Protein AF-A0A9X2CEB2-F1 (afdb_monomer)

Radius of gyration: 13.25 Å; Cα contacts (8 Å, |Δi|>4): 185; chains: 1; bounding box: 32×32×36 Å

Solvent-accessible surface area (backbone atoms only — not comparable to full-atom values): 6507 Å² total; per-residue (Å²): 130,62,69,50,40,73,48,65,38,90,76,66,72,74,71,65,65,64,84,83,41,79,68,57,39,84,61,48,52,70,85,57,70,43,46,32,27,33,36,70,62,84,95,42,41,30,36,39,40,41,36,40,90,50,73,92,62,30,72,60,97,67,59,29,32,38,32,28,40,30,44,70,81,48,45,95,91,53,69,40,80,42,69,56,101,81,48,47,81,76,47,72,36,77,47,44,69,59,51,51,54,49,53,53,58,62,75,72,111

Structure (mmCIF, N/CA/C/O backbone):
data_AF-A0A9X2CEB2-F1
#
_entry.id   AF-A0A9X2CEB2-F1
#
loop_
_atom_site.group_PDB
_atom_site.id
_atom_site.type_symbol
_atom_site.label_atom_id
_atom_site.label_alt_id
_atom_site.label_comp_id
_atom_site.label_asym_id
_atom_site.label_entity_id
_atom_site.label_seq_id
_atom_site.pdbx_PDB_ins_code
_atom_site.Cartn_x
_atom_site.Cartn_y
_atom_site.Cartn_z
_atom_site.occupancy
_atom_site.B_iso_or_equiv
_atom_site.auth_seq_id
_atom_site.auth_comp_id
_atom_site.auth_asym_id
_atom_site.auth_atom_id
_atom_site.pdbx_PDB_model_num
ATOM 1 N N . MET A 1 1 ? -1.864 -20.102 -0.990 1.00 56.19 1 MET A N 1
ATOM 2 C CA . MET A 1 1 ? -1.566 -19.188 -2.111 1.00 56.19 1 MET A CA 1
ATOM 3 C C . MET A 1 1 ? -2.041 -17.821 -1.665 1.00 56.19 1 MET A C 1
ATOM 5 O O . MET A 1 1 ? -3.122 -17.776 -1.089 1.00 56.19 1 MET A O 1
ATOM 9 N N . GLN A 1 2 ? -1.223 -16.777 -1.783 1.00 65.69 2 GLN A N 1
ATOM 10 C CA . GLN A 1 2 ? -1.631 -15.430 -1.365 1.00 65.69 2 GLN A CA 1
ATOM 11 C C . GLN A 1 2 ? -2.744 -14.920 -2.302 1.00 65.69 2 GLN A C 1
ATOM 13 O O . GLN A 1 2 ? -2.669 -15.232 -3.493 1.00 65.69 2 GLN A O 1
ATOM 18 N N . PRO A 1 3 ? -3.776 -14.214 -1.800 1.00 69.56 3 PRO A N 1
ATOM 19 C CA . PRO A 1 3 ? -4.924 -13.807 -2.616 1.00 69.56 3 PRO A CA 1
ATOM 20 C C . PRO A 1 3 ? -4.536 -12.980 -3.850 1.00 69.56 3 PRO A C 1
ATOM 22 O O . PRO A 1 3 ? -5.032 -13.265 -4.939 1.00 69.56 3 PRO A O 1
ATOM 25 N N . TYR A 1 4 ? -3.566 -12.069 -3.739 1.00 74.44 4 TYR A N 1
ATOM 26 C CA . TYR A 1 4 ? -3.078 -11.304 -4.888 1.00 74.44 4 TYR A CA 1
ATOM 27 C C . TYR A 1 4 ? -2.481 -12.198 -5.994 1.00 74.44 4 TYR A C 1
ATOM 29 O O . TYR A 1 4 ? -2.704 -11.945 -7.171 1.00 74.44 4 TYR A O 1
ATOM 37 N N . LEU A 1 5 ? -1.804 -13.307 -5.663 1.00 73.00 5 LEU A N 1
ATOM 38 C CA . LEU A 1 5 ? -1.280 -14.239 -6.679 1.00 73.00 5 LEU A CA 1
ATOM 39 C C . LEU A 1 5 ? -2.400 -14.979 -7.422 1.00 73.00 5 LEU A C 1
ATOM 41 O O . LEU A 1 5 ? -2.198 -15.435 -8.546 1.00 73.00 5 LEU A O 1
ATOM 45 N N . GLN A 1 6 ? -3.576 -15.123 -6.806 1.00 67.00 6 GLN A N 1
ATOM 46 C CA . GLN A 1 6 ? -4.751 -15.666 -7.485 1.00 67.00 6 GLN A CA 1
ATOM 47 C C . GLN A 1 6 ? -5.355 -14.645 -8.460 1.00 67.00 6 GLN A C 1
ATOM 49 O O . GLN A 1 6 ? -5.843 -15.046 -9.514 1.00 67.00 6 GLN A O 1
ATOM 54 N N . ALA A 1 7 ? -5.314 -13.357 -8.116 1.00 63.69 7 ALA A N 1
ATOM 55 C CA . ALA A 1 7 ? -5.831 -12.268 -8.942 1.00 63.69 7 ALA A CA 1
ATOM 56 C C . ALA A 1 7 ? -4.898 -11.914 -10.116 1.00 63.69 7 ALA 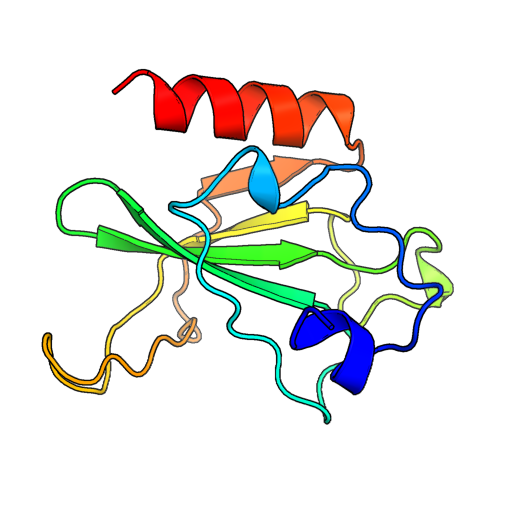A C 1
ATOM 58 O O . ALA A 1 7 ? -5.366 -11.739 -11.235 1.00 63.69 7 ALA A O 1
ATOM 59 N N . PHE A 1 8 ? -3.585 -11.881 -9.878 1.00 71.31 8 PHE A N 1
ATOM 60 C CA . PHE A 1 8 ? -2.587 -11.352 -10.818 1.00 71.31 8 PHE A CA 1
ATOM 61 C C . PHE A 1 8 ? -1.653 -12.416 -11.408 1.00 71.31 8 PHE A C 1
ATOM 63 O O . PHE A 1 8 ? -0.804 -12.118 -12.245 1.00 71.31 8 PHE A O 1
ATOM 70 N N . GLY A 1 9 ? -1.812 -13.675 -10.997 1.00 67.81 9 GLY A N 1
ATOM 71 C CA . GLY A 1 9 ? -0.964 -14.782 -11.421 1.00 67.81 9 GLY A CA 1
ATOM 72 C C . GLY A 1 9 ? 0.296 -14.943 -10.568 1.00 67.81 9 GLY A C 1
ATOM 73 O O . GLY A 1 9 ? 0.711 -14.067 -9.811 1.00 67.81 9 GLY A O 1
ATOM 74 N N . SER A 1 10 ? 0.931 -16.109 -10.698 1.00 64.50 10 SER A N 1
ATOM 75 C CA . SER A 1 10 ? 2.100 -16.499 -9.897 1.00 64.50 10 SER A CA 1
ATOM 76 C C . SER A 1 10 ? 3.377 -15.701 -10.190 1.00 64.50 10 SER A C 1
ATOM 78 O O . SER A 1 10 ? 4.381 -15.919 -9.517 1.00 64.50 10 SER A O 1
ATOM 80 N N . GLU A 1 11 ? 3.359 -14.834 -11.203 1.00 72.50 11 GLU A N 1
ATOM 81 C CA . GLU A 1 11 ? 4.530 -14.096 -11.693 1.00 72.50 11 GLU A CA 1
ATOM 82 C C . GLU A 1 11 ? 4.537 -12.619 -11.269 1.00 72.50 11 GLU A C 1
ATOM 84 O O . GLU A 1 11 ? 5.542 -11.945 -11.484 1.00 72.50 11 GLU A O 1
ATOM 89 N N . PHE A 1 12 ? 3.472 -12.114 -10.627 1.00 84.94 12 PHE A N 1
ATOM 90 C CA . PHE A 1 12 ? 3.438 -10.721 -10.182 1.00 84.94 12 PHE A CA 1
ATOM 91 C C . PHE A 1 12 ? 4.511 -10.460 -9.119 1.00 84.94 12 PHE A C 1
ATOM 93 O O . PHE A 1 12 ? 4.507 -11.048 -8.030 1.00 84.94 12 PHE A O 1
ATOM 100 N N . ASN A 1 13 ? 5.429 -9.547 -9.429 1.00 90.19 13 ASN A N 1
ATOM 101 C CA . ASN A 1 13 ? 6.560 -9.233 -8.574 1.00 90.19 13 ASN A CA 1
ATOM 102 C C . ASN A 1 13 ? 6.265 -8.014 -7.689 1.00 90.19 13 ASN A C 1
ATOM 104 O O . ASN A 1 13 ? 6.326 -6.871 -8.140 1.00 90.19 13 ASN A O 1
ATOM 108 N N . LEU A 1 14 ? 6.032 -8.253 -6.397 1.00 92.88 14 LEU A N 1
ATOM 109 C CA . LEU A 1 14 ? 5.885 -7.183 -5.404 1.00 92.88 14 LEU A CA 1
ATOM 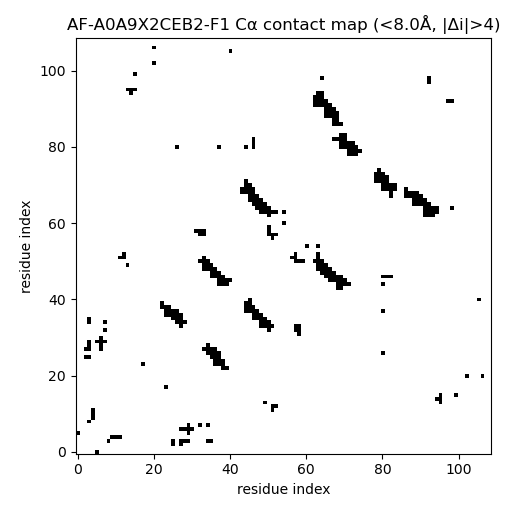110 C C . LEU A 1 14 ? 7.198 -6.463 -5.088 1.00 92.88 14 LEU A C 1
ATOM 112 O O . LEU A 1 14 ? 7.176 -5.397 -4.490 1.00 92.88 14 LEU A O 1
ATOM 116 N N . GLY A 1 15 ? 8.349 -7.064 -5.396 1.00 94.88 15 GLY A N 1
ATOM 117 C CA . GLY A 1 15 ? 9.654 -6.552 -4.981 1.00 94.88 15 GLY A CA 1
ATOM 118 C C . GLY A 1 15 ? 9.952 -6.683 -3.478 1.00 94.88 15 GLY A C 1
ATOM 119 O O . GLY A 1 15 ? 11.082 -6.422 -3.071 1.00 94.88 15 GLY A O 1
ATOM 120 N N . PHE A 1 16 ? 8.992 -7.129 -2.663 1.00 94.44 16 PHE A N 1
ATOM 121 C CA . PHE A 1 16 ? 9.148 -7.466 -1.246 1.00 94.44 16 PHE A CA 1
ATOM 122 C C . PHE A 1 16 ? 8.318 -8.707 -0.888 1.00 94.44 16 PHE A C 1
ATOM 124 O O . PHE A 1 16 ? 7.420 -9.106 -1.629 1.00 94.44 16 PHE A O 1
ATOM 131 N N . ASN A 1 17 ? 8.612 -9.332 0.253 1.00 93.06 17 ASN A N 1
ATOM 132 C CA . ASN A 1 17 ? 7.833 -10.460 0.757 1.00 93.06 17 ASN A CA 1
ATOM 133 C C . ASN A 1 17 ? 6.773 -9.949 1.750 1.00 93.06 17 ASN A C 1
ATOM 135 O O . ASN A 1 17 ? 7.135 -9.506 2.838 1.00 93.06 17 ASN A O 1
ATOM 139 N N . PRO A 1 18 ? 5.468 -10.026 1.440 1.00 91.38 18 PRO A N 1
ATOM 140 C CA . PRO A 1 18 ? 4.428 -9.497 2.325 1.00 91.38 18 PRO A CA 1
ATOM 141 C C . PRO A 1 18 ? 4.328 -10.266 3.651 1.00 91.38 18 PRO A C 1
ATOM 143 O O . PRO A 1 18 ? 3.810 -9.732 4.625 1.00 91.38 18 PRO A O 1
ATOM 146 N N . ASN A 1 19 ? 4.883 -11.483 3.746 1.00 91.56 19 ASN A N 1
ATOM 147 C CA . ASN A 1 19 ? 4.958 -12.204 5.023 1.00 91.56 19 ASN A CA 1
ATOM 148 C C . ASN A 1 19 ? 5.915 -11.542 6.031 1.00 91.56 19 ASN A C 1
ATOM 150 O O . ASN A 1 19 ? 5.801 -11.807 7.226 1.00 91.56 19 ASN A O 1
ATOM 154 N N . ASP A 1 20 ? 6.829 -10.686 5.567 1.00 95.00 20 ASP A N 1
ATOM 155 C CA . ASP A 1 20 ? 7.700 -9.896 6.442 1.00 95.00 20 ASP A CA 1
ATOM 156 C C . ASP A 1 20 ? 6.933 -8.709 7.069 1.00 95.00 20 ASP A C 1
ATOM 158 O O . ASP A 1 20 ? 7.396 -8.113 8.040 1.00 95.00 20 ASP A O 1
ATOM 162 N N . TYR A 1 21 ? 5.728 -8.408 6.561 1.00 95.44 21 TYR A N 1
ATOM 163 C CA . TYR A 1 21 ? 4.885 -7.277 6.950 1.00 95.44 21 TYR A CA 1
ATOM 164 C C . TYR A 1 21 ? 3.445 -7.730 7.249 1.00 95.44 21 TYR A C 1
ATOM 166 O O . TYR A 1 21 ? 2.518 -7.379 6.520 1.00 95.44 21 TYR A O 1
ATOM 174 N N . PRO A 1 22 ? 3.209 -8.482 8.341 1.00 94.12 22 PRO A N 1
ATOM 175 C CA . PRO A 1 22 ? 1.900 -9.078 8.637 1.00 94.12 22 PRO A CA 1
ATOM 176 C C . PRO A 1 22 ? 0.778 -8.062 8.917 1.00 94.12 22 PRO A C 1
ATOM 178 O O . PRO A 1 22 ? -0.377 -8.456 9.045 1.00 94.12 22 PRO A O 1
ATOM 181 N N . PHE A 1 23 ? 1.102 -6.770 9.040 1.00 94.50 23 PHE A N 1
ATOM 182 C CA . PHE A 1 23 ? 0.117 -5.690 9.141 1.00 94.50 23 PHE A CA 1
ATOM 183 C C . PHE A 1 23 ? -0.481 -5.288 7.784 1.00 94.50 23 PHE A C 1
ATOM 185 O O . PHE A 1 23 ? -1.497 -4.597 7.766 1.00 94.50 23 PHE A O 1
ATOM 192 N N . LEU A 1 24 ? 0.138 -5.691 6.667 1.00 96.19 2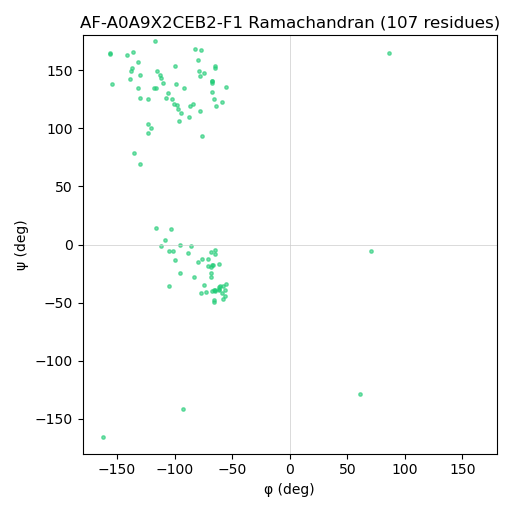4 LEU A N 1
ATOM 193 C CA . LEU A 1 24 ? -0.417 -5.518 5.330 1.00 96.19 24 LEU A CA 1
ATOM 194 C C . LEU A 1 24 ? -1.482 -6.586 5.096 1.00 96.19 24 LEU A C 1
ATOM 196 O O . LEU A 1 24 ? -1.185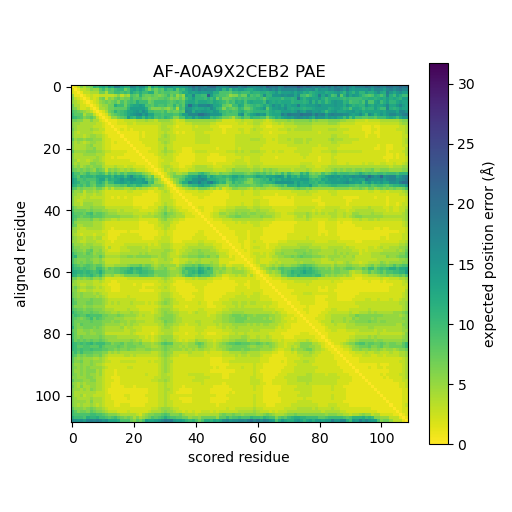 -7.781 5.039 1.00 96.19 24 LEU A O 1
ATOM 200 N N . ILE A 1 25 ? -2.727 -6.149 4.949 1.00 94.75 25 ILE A N 1
ATOM 201 C CA . ILE A 1 25 ? -3.856 -7.025 4.660 1.00 94.75 25 ILE A CA 1
ATOM 202 C C . ILE A 1 25 ? -4.173 -6.894 3.178 1.00 94.75 25 ILE A C 1
ATOM 204 O O . ILE A 1 25 ? -4.364 -5.793 2.673 1.00 94.75 25 ILE A O 1
ATOM 208 N N . ASP A 1 26 ? -4.186 -8.023 2.479 1.00 92.81 26 ASP A N 1
ATOM 209 C CA . ASP A 1 26 ? -4.460 -8.074 1.046 1.00 92.81 26 ASP A CA 1
ATOM 210 C C . ASP A 1 26 ? -5.846 -7.477 0.740 1.00 92.81 26 ASP A C 1
ATOM 212 O O . ASP A 1 26 ? -6.849 -7.929 1.296 1.00 92.81 26 ASP A O 1
ATOM 216 N N . ASN A 1 27 ? -5.878 -6.454 -0.117 1.00 90.69 27 ASN A N 1
ATOM 217 C CA . ASN A 1 27 ? -7.091 -5.784 -0.600 1.00 90.69 27 ASN A CA 1
ATOM 218 C C . ASN A 1 27 ? -7.273 -5.954 -2.116 1.00 90.69 27 ASN A C 1
ATOM 220 O O . ASN A 1 27 ? -8.042 -5.230 -2.750 1.00 90.69 27 ASN A O 1
ATOM 224 N N . SER A 1 28 ? -6.528 -6.885 -2.709 1.00 87.00 28 SER A N 1
ATOM 225 C CA . SER A 1 28 ? -6.486 -7.097 -4.147 1.00 87.00 28 SER A CA 1
ATOM 226 C C . SER A 1 28 ? -7.814 -7.626 -4.662 1.00 87.00 28 SER A C 1
ATOM 228 O O . SER A 1 28 ? -8.339 -8.628 -4.169 1.00 87.00 28 SER A O 1
ATOM 230 N N . TYR A 1 29 ? -8.321 -7.007 -5.723 1.00 76.25 29 TYR A N 1
ATOM 231 C CA . TYR A 1 29 ? -9.535 -7.447 -6.392 1.00 76.25 29 TYR A CA 1
ATOM 232 C C . TYR A 1 29 ? -9.219 -7.891 -7.820 1.00 76.25 29 TYR A C 1
ATOM 234 O O . TYR A 1 29 ? -8.492 -7.218 -8.540 1.00 76.25 29 TYR 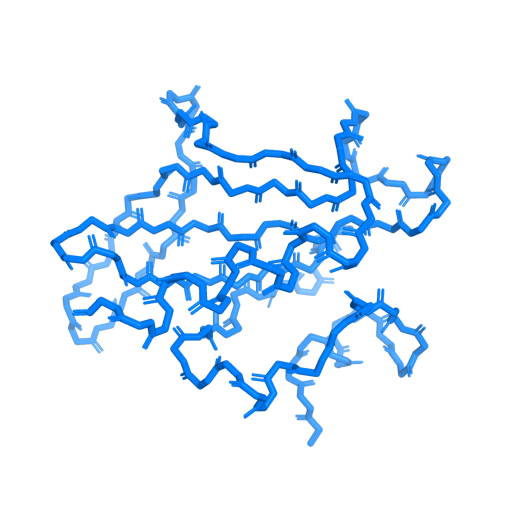A O 1
ATOM 242 N N . GLY A 1 30 ? -9.767 -9.033 -8.245 1.00 64.81 30 GLY A N 1
ATOM 243 C CA . GLY A 1 30 ? -9.372 -9.703 -9.495 1.00 64.81 30 GLY A CA 1
ATOM 244 C C . GLY A 1 30 ? -9.671 -8.954 -10.799 1.00 64.81 30 GLY A C 1
ATOM 245 O O . GLY A 1 30 ? -9.300 -9.445 -11.858 1.00 64.81 30 GLY A O 1
ATOM 246 N N . ASN A 1 31 ? -10.346 -7.805 -10.736 1.00 66.38 31 ASN A N 1
ATOM 247 C CA . ASN A 1 31 ? -10.578 -6.938 -11.894 1.00 66.38 31 ASN A CA 1
ATOM 248 C C . ASN A 1 31 ? -9.629 -5.730 -11.942 1.00 66.38 31 ASN A C 1
ATOM 250 O O . ASN A 1 31 ? -9.695 -4.973 -12.908 1.00 66.38 31 ASN A O 1
ATOM 254 N N . ASN A 1 32 ? -8.804 -5.524 -10.915 1.00 69.31 32 ASN A N 1
ATOM 255 C CA . ASN A 1 32 ? -7.838 -4.433 -10.878 1.00 69.31 32 ASN A CA 1
ATOM 256 C C . ASN A 1 32 ? -6.607 -4.814 -11.706 1.00 69.31 32 ASN A C 1
ATOM 258 O O . ASN A 1 32 ? -6.360 -5.996 -11.950 1.00 69.31 32 ASN A O 1
ATOM 262 N N . THR A 1 33 ? -5.838 -3.816 -12.132 1.00 74.38 33 THR A N 1
ATOM 263 C CA . THR A 1 33 ? -4.571 -4.018 -12.857 1.00 74.38 33 THR A CA 1
ATOM 264 C C . THR A 1 33 ? -3.362 -3.871 -11.919 1.00 74.38 33 THR A C 1
ATOM 266 O O . THR A 1 33 ? -2.277 -4.355 -12.237 1.00 74.38 33 THR A O 1
ATOM 269 N N . CYS A 1 34 ? -3.571 -3.339 -10.710 1.00 86.06 34 CYS A N 1
ATOM 270 C CA . CYS A 1 34 ? -2.574 -3.255 -9.642 1.00 86.06 34 CYS A CA 1
ATOM 271 C C . CYS A 1 34 ? -2.931 -4.083 -8.389 1.00 86.06 34 CYS A C 1
ATOM 273 O O . CYS A 1 34 ? -4.098 -4.261 -8.024 1.00 86.06 34 CYS A O 1
ATOM 275 N N . VAL A 1 35 ? -1.899 -4.569 -7.693 1.00 92.06 35 VAL A N 1
ATOM 276 C CA . VAL A 1 35 ? -2.045 -5.234 -6.388 1.00 92.06 35 VAL A CA 1
ATOM 277 C C . VAL A 1 35 ? -2.246 -4.181 -5.309 1.00 92.06 35 VAL A C 1
ATOM 279 O O . VAL A 1 35 ? -1.624 -3.120 -5.352 1.00 92.06 35 VAL A O 1
ATOM 282 N N . SER A 1 36 ? -3.051 -4.484 -4.292 1.00 93.75 36 SER A N 1
ATOM 283 C CA . SER A 1 36 ? -3.228 -3.570 -3.170 1.00 93.75 36 SER A CA 1
ATOM 284 C C . SER A 1 36 ? -3.252 -4.258 -1.814 1.00 93.75 36 SER A C 1
ATOM 286 O O . SER A 1 36 ? -3.679 -5.404 -1.657 1.00 93.75 36 SER A O 1
ATOM 288 N N . PHE A 1 37 ? -2.781 -3.524 -0.810 1.00 95.75 37 PHE A N 1
ATOM 289 C CA . PHE A 1 37 ? -2.840 -3.912 0.592 1.00 95.75 37 PHE A CA 1
ATOM 290 C C . PHE A 1 37 ? -3.377 -2.749 1.407 1.00 95.75 37 PHE A C 1
ATOM 292 O O . PHE A 1 37 ? -2.901 -1.627 1.251 1.00 95.75 37 PHE A O 1
ATOM 299 N N . TYR A 1 38 ? -4.304 -3.001 2.322 1.00 96.50 38 TYR A N 1
ATOM 300 C CA . TYR A 1 38 ? -4.686 -2.007 3.315 1.00 96.50 38 TYR A CA 1
ATOM 301 C C . TYR A 1 38 ? -4.001 -2.270 4.655 1.00 96.50 38 TYR A C 1
ATOM 303 O O . TYR A 1 38 ? -3.639 -3.398 4.991 1.00 96.50 38 TYR A O 1
ATOM 311 N N . PHE A 1 39 ? -3.827 -1.211 5.440 1.00 96.25 39 PHE A N 1
ATOM 312 C CA . PHE A 1 39 ? -3.314 -1.296 6.804 1.00 96.25 39 PHE A CA 1
ATOM 313 C C . PHE A 1 39 ? -3.758 -0.090 7.641 1.00 96.25 39 PHE A C 1
ATOM 315 O O . PHE A 1 39 ? -4.211 0.924 7.106 1.00 96.25 39 PHE A O 1
ATOM 322 N N . LYS A 1 40 ? -3.630 -0.197 8.969 1.00 94.44 40 LYS A N 1
ATOM 323 C CA . LYS A 1 40 ? -3.810 0.930 9.896 1.00 94.44 40 LYS A CA 1
ATOM 324 C C . LYS A 1 40 ? -2.458 1.510 10.302 1.00 94.44 40 LYS A C 1
ATOM 326 O O . LYS A 1 40 ? -1.537 0.770 10.635 1.00 94.44 40 LYS A O 1
ATOM 331 N N . GLN A 1 41 ? -2.378 2.835 10.354 1.00 91.44 41 GLN A N 1
ATOM 332 C CA . GLN A 1 41 ? -1.305 3.579 11.007 1.00 91.44 41 GLN A CA 1
ATOM 333 C C . GLN A 1 41 ? -1.932 4.459 12.096 1.00 91.44 41 GLN A C 1
ATOM 335 O O . GLN A 1 41 ? -2.529 5.501 11.811 1.00 91.44 41 GLN A O 1
ATOM 340 N N . GLY A 1 42 ? -1.856 4.009 13.351 1.00 90.31 42 GLY A N 1
ATOM 341 C CA . GLY A 1 42 ? -2.698 4.552 14.419 1.00 90.31 42 GLY A CA 1
ATOM 342 C C . GLY A 1 42 ? -4.184 4.323 14.110 1.00 90.31 42 GLY A C 1
ATOM 343 O O . GLY A 1 42 ? -4.583 3.213 13.771 1.00 90.31 42 GLY A O 1
ATOM 344 N N . GLU A 1 43 ? -4.992 5.383 14.176 1.00 90.25 43 GLU A N 1
ATOM 345 C CA . GLU A 1 43 ? -6.438 5.338 13.882 1.00 90.25 43 GLU A CA 1
ATOM 346 C C . GLU A 1 43 ? -6.774 5.501 12.389 1.00 90.25 43 GLU A C 1
ATOM 348 O O . GLU A 1 43 ? -7.942 5.497 12.009 1.00 90.25 43 GLU A O 1
ATOM 353 N N . GLN A 1 44 ? -5.773 5.697 11.526 1.00 93.12 44 GLN A N 1
ATOM 354 C CA . GLN A 1 44 ? -6.005 6.038 10.125 1.00 93.12 44 GLN A CA 1
ATOM 355 C C . GLN A 1 44 ? -5.725 4.849 9.211 1.00 93.12 44 GLN A C 1
ATOM 357 O O . GLN A 1 44 ? -4.659 4.235 9.286 1.00 93.12 44 GLN A O 1
ATOM 362 N N . TYR A 1 45 ? -6.667 4.558 8.316 1.00 96.19 45 TYR A N 1
ATOM 363 C CA . TYR A 1 45 ? -6.475 3.563 7.270 1.00 96.19 45 TYR A CA 1
ATOM 364 C C . TYR A 1 45 ? -5.639 4.122 6.119 1.00 96.19 45 TYR A C 1
ATOM 366 O O . TYR A 1 45 ? -5.637 5.327 5.823 1.00 96.19 45 TYR A O 1
ATOM 374 N N . ARG A 1 46 ? -4.904 3.207 5.495 1.00 97.25 46 ARG A N 1
ATOM 375 C CA . ARG A 1 46 ? -4.032 3.426 4.348 1.00 97.25 46 ARG A CA 1
ATOM 376 C C . ARG A 1 46 ? -4.220 2.311 3.345 1.00 97.25 46 ARG A C 1
ATOM 378 O O . ARG A 1 46 ? -4.505 1.183 3.750 1.00 97.25 46 ARG A O 1
ATOM 385 N N . ILE A 1 47 ? -3.983 2.623 2.079 1.00 96.81 47 ILE A N 1
ATOM 386 C CA . ILE A 1 47 ? -3.786 1.624 1.033 1.00 96.81 47 ILE A CA 1
ATOM 387 C C . ILE A 1 47 ? -2.382 1.798 0.467 1.00 96.81 47 ILE A C 1
ATOM 389 O O . ILE A 1 47 ? -1.942 2.919 0.231 1.00 96.81 47 ILE A O 1
ATOM 393 N N . LEU A 1 48 ? -1.685 0.679 0.299 1.00 97.31 48 LEU A N 1
ATOM 394 C CA . LEU A 1 48 ? -0.511 0.529 -0.542 1.00 97.31 48 LEU A CA 1
ATOM 395 C C . LEU A 1 48 ? -0.966 -0.052 -1.880 1.00 97.31 48 LEU A C 1
ATOM 397 O O . LEU A 1 48 ? -1.425 -1.193 -1.920 1.00 97.31 48 LEU A O 1
ATOM 401 N N . TRP A 1 49 ? -0.782 0.708 -2.949 1.00 95.31 49 TRP A N 1
ATOM 402 C CA . TRP A 1 49 ? -0.885 0.251 -4.327 1.00 95.31 49 TRP A CA 1
ATOM 403 C C . TRP A 1 49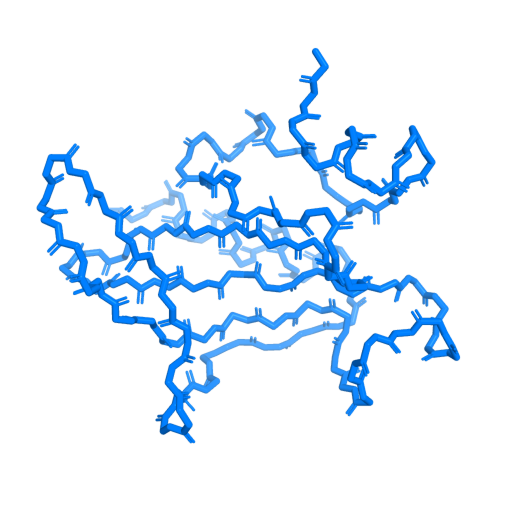 ? 0.487 -0.197 -4.817 1.00 95.31 49 TRP A C 1
ATOM 405 O O . TRP A 1 49 ? 1.495 0.477 -4.582 1.00 95.31 49 TRP A O 1
ATOM 415 N N . VAL A 1 50 ? 0.522 -1.349 -5.478 1.00 95.19 50 VAL A N 1
ATOM 416 C CA . VAL A 1 50 ? 1.713 -1.911 -6.108 1.00 95.19 50 VAL A CA 1
ATOM 417 C C . VAL A 1 50 ? 1.401 -2.140 -7.576 1.00 95.19 50 VAL A C 1
ATOM 419 O O . VAL A 1 50 ? 0.709 -3.085 -7.954 1.00 95.19 50 VAL A O 1
ATOM 422 N N . GLU A 1 51 ? 1.928 -1.244 -8.390 1.00 93.94 51 GLU A N 1
ATOM 423 C CA . GLU A 1 51 ? 1.832 -1.262 -9.838 1.00 93.94 51 GLU A CA 1
ATOM 424 C C . GLU A 1 51 ? 2.872 -2.193 -10.467 1.00 93.94 51 GLU A C 1
ATOM 426 O O . GLU A 1 51 ? 3.832 -2.650 -9.826 1.00 93.94 51 GLU A O 1
ATOM 431 N N . HIS A 1 52 ? 2.696 -2.460 -11.761 1.00 91.06 52 HIS A N 1
ATOM 432 C CA . HIS A 1 52 ? 3.626 -3.297 -12.504 1.00 91.06 52 HIS A CA 1
ATOM 433 C C . HIS A 1 52 ? 5.031 -2.674 -12.623 1.00 91.06 52 HIS A C 1
ATOM 435 O O . HIS A 1 52 ? 5.227 -1.451 -12.638 1.00 91.06 52 HIS A O 1
ATOM 441 N N . GLU A 1 53 ? 6.046 -3.539 -12.739 1.00 90.56 53 GLU A N 1
ATOM 442 C CA . GLU A 1 53 ? 7.443 -3.125 -12.937 1.00 90.56 53 GLU A CA 1
ATOM 443 C C . GLU A 1 53 ? 7.630 -2.348 -14.232 1.00 90.56 53 GLU A C 1
ATOM 445 O O . GLU A 1 53 ? 8.392 -1.380 -14.278 1.00 90.56 53 GLU A O 1
ATOM 450 N N . MET A 1 54 ? 6.916 -2.770 -15.272 1.00 88.75 54 MET A N 1
ATOM 451 C CA . MET A 1 54 ? 6.914 -2.113 -16.567 1.00 88.75 54 MET A CA 1
ATOM 452 C C . MET A 1 54 ? 5.869 -1.003 -16.560 1.00 88.75 54 MET A C 1
ATOM 454 O O . MET A 1 54 ? 4.685 -1.273 -16.395 1.00 88.75 54 MET A O 1
ATOM 458 N N . ALA A 1 55 ? 6.311 0.241 -16.766 1.00 88.06 55 ALA A N 1
ATOM 459 C CA . ALA A 1 55 ? 5.435 1.414 -16.759 1.00 88.06 55 ALA A CA 1
ATOM 460 C C . ALA A 1 55 ? 4.265 1.302 -17.757 1.00 88.06 55 ALA A C 1
ATOM 462 O O . ALA A 1 55 ? 3.166 1.752 -17.458 1.00 88.06 55 ALA A O 1
ATOM 463 N N . ASP A 1 56 ? 4.489 0.654 -18.904 1.00 87.75 56 ASP A N 1
ATOM 464 C CA . ASP A 1 56 ? 3.476 0.461 -19.952 1.00 87.75 56 ASP A CA 1
ATOM 465 C C . ASP A 1 56 ? 2.367 -0.539 -19.563 1.00 87.75 56 ASP A C 1
ATOM 467 O O . ASP A 1 56 ? 1.356 -0.633 -20.256 1.00 87.75 56 ASP A O 1
ATOM 471 N N . GLU A 1 57 ? 2.555 -1.291 -18.477 1.00 86.31 57 GLU A N 1
ATOM 472 C CA . GLU A 1 57 ? 1.604 -2.288 -17.967 1.00 86.31 57 GLU A CA 1
ATOM 473 C C . GLU A 1 57 ? 0.911 -1.827 -16.672 1.00 86.31 57 GLU A C 1
ATOM 475 O O . GLU A 1 57 ? 0.155 -2.596 -16.082 1.00 86.31 57 GLU A O 1
ATOM 480 N N . ARG A 1 58 ? 1.173 -0.592 -16.218 1.00 89.75 58 ARG A N 1
ATOM 481 C CA . ARG A 1 58 ? 0.551 -0.012 -15.018 1.00 89.75 58 ARG A CA 1
ATOM 482 C C . ARG A 1 58 ? -0.901 0.381 -15.279 1.00 89.75 58 ARG A C 1
ATOM 484 O O . ARG A 1 58 ? -1.243 0.789 -16.392 1.00 89.75 58 ARG A O 1
ATOM 491 N N . GLU A 1 59 ? -1.738 0.277 -14.249 1.00 83.19 59 GLU A N 1
ATOM 492 C CA . GLU A 1 59 ? -3.126 0.752 -14.292 1.00 83.19 59 GLU A CA 1
ATOM 493 C C . GLU A 1 59 ? -3.163 2.271 -14.435 1.00 83.19 59 GLU A C 1
ATOM 495 O O . GLU A 1 59 ? -3.827 2.818 -15.320 1.00 83.19 59 GLU A O 1
ATOM 500 N N . GLU A 1 60 ? -2.387 2.938 -13.584 1.00 78.88 60 GLU A N 1
ATOM 501 C CA . GLU A 1 60 ? -2.213 4.375 -13.597 1.00 78.88 60 GLU A CA 1
ATOM 502 C C . GLU A 1 60 ? -0.793 4.773 -13.994 1.00 78.88 60 GLU A C 1
ATOM 504 O O . GLU A 1 60 ? 0.213 4.133 -13.675 1.00 78.88 60 GLU A O 1
ATOM 509 N N . ASN A 1 61 ? -0.696 5.901 -14.698 1.00 81.25 61 ASN A N 1
ATOM 510 C CA . ASN A 1 61 ? 0.594 6.513 -14.968 1.00 81.25 61 ASN A CA 1
ATOM 511 C C . ASN A 1 61 ? 1.077 7.218 -13.694 1.00 81.25 61 ASN A C 1
ATOM 513 O O . ASN A 1 61 ? 0.718 8.367 -13.440 1.00 81.25 61 ASN A O 1
ATOM 517 N N . GLY A 1 62 ? 1.863 6.513 -12.889 1.00 87.56 62 GLY A N 1
ATOM 518 C CA . GLY A 1 62 ? 2.322 6.984 -11.588 1.00 87.56 62 GLY A CA 1
ATOM 519 C C . GLY A 1 62 ? 3.519 6.197 -11.081 1.00 87.56 62 GLY A C 1
ATOM 520 O O . GLY A 1 62 ? 4.164 5.479 -11.848 1.00 87.56 62 GLY A O 1
ATOM 521 N N . ALA A 1 63 ? 3.824 6.353 -9.793 1.00 95.12 63 ALA A N 1
ATOM 522 C CA . ALA A 1 63 ? 4.885 5.602 -9.139 1.00 95.12 63 ALA A CA 1
ATOM 523 C C . ALA A 1 63 ? 4.566 4.101 -9.086 1.00 95.12 63 ALA A C 1
ATOM 525 O O . ALA A 1 63 ? 3.404 3.707 -9.057 1.00 95.12 63 ALA A O 1
ATOM 526 N N . ARG A 1 64 ? 5.591 3.239 -9.031 1.00 95.81 64 ARG A N 1
ATOM 527 C CA . ARG A 1 64 ? 5.359 1.797 -8.837 1.00 95.81 64 ARG A CA 1
ATOM 528 C C . ARG A 1 64 ? 4.657 1.492 -7.510 1.00 95.81 64 ARG A C 1
ATOM 530 O O . ARG A 1 64 ? 3.855 0.569 -7.432 1.00 95.81 64 ARG A O 1
ATOM 537 N N . TYR A 1 65 ? 5.025 2.208 -6.455 1.00 97.75 65 TYR A N 1
ATOM 538 C CA . TYR A 1 65 ? 4.467 2.028 -5.124 1.00 97.75 65 TYR A CA 1
ATOM 539 C C . TYR A 1 65 ? 3.881 3.347 -4.654 1.00 97.75 65 TYR A C 1
ATOM 541 O O . TYR A 1 65 ? 4.618 4.333 -4.564 1.00 97.75 65 TYR A O 1
ATOM 549 N N . THR A 1 66 ? 2.607 3.332 -4.276 1.00 97.50 66 THR A N 1
ATOM 550 C CA . THR A 1 66 ? 1.907 4.506 -3.746 1.00 97.50 66 THR A CA 1
ATOM 551 C C . THR A 1 66 ? 1.200 4.132 -2.455 1.00 97.50 66 THR A C 1
ATOM 553 O O . THR A 1 66 ? 0.446 3.166 -2.409 1.00 97.50 66 THR A O 1
ATOM 556 N N . ILE A 1 67 ? 1.458 4.886 -1.386 1.00 97.44 67 ILE A N 1
ATOM 557 C CA . ILE A 1 67 ? 0.701 4.816 -0.137 1.00 97.44 67 ILE A CA 1
ATOM 558 C C . ILE A 1 67 ? -0.149 6.068 -0.029 1.00 97.44 67 ILE A C 1
ATOM 560 O O . ILE A 1 67 ? 0.378 7.183 -0.030 1.00 97.44 67 ILE A O 1
ATOM 564 N N . GLU A 1 68 ? -1.443 5.882 0.175 1.00 97.00 68 GLU A N 1
ATOM 565 C CA . GLU A 1 68 ? -2.389 6.980 0.328 1.00 97.00 68 GLU A CA 1
ATOM 566 C C . GLU A 1 68 ? -3.380 6.759 1.469 1.00 97.00 68 GLU A C 1
ATOM 568 O O . GLU A 1 68 ? -3.484 5.675 2.056 1.00 97.00 68 GLU A O 1
ATOM 573 N N . SER A 1 69 ? -4.066 7.835 1.850 1.00 97.31 69 SER A N 1
ATOM 574 C CA . SER A 1 69 ? -5.128 7.782 2.850 1.00 97.31 69 SER A CA 1
ATOM 575 C C . SER A 1 69 ? -6.330 6.999 2.336 1.00 97.31 69 SER A C 1
ATOM 577 O O . SER A 1 69 ? -6.752 7.204 1.202 1.00 97.31 69 SER A O 1
ATOM 579 N N . ALA A 1 70 ? -6.940 6.200 3.206 1.00 96.62 70 ALA A N 1
ATOM 580 C CA . ALA A 1 70 ? -8.141 5.452 2.875 1.00 96.62 70 ALA A CA 1
ATOM 581 C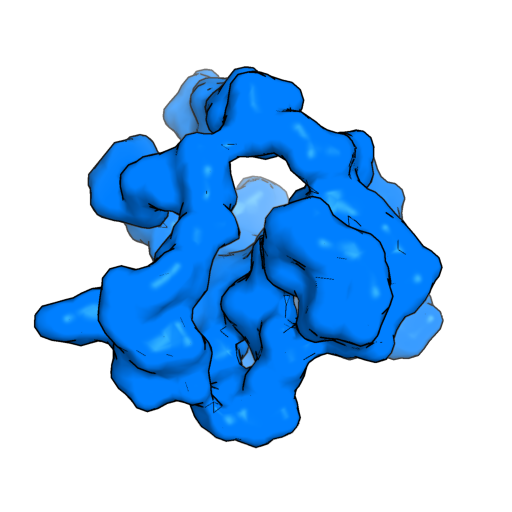 C . ALA A 1 70 ? -9.227 5.612 3.942 1.00 96.62 70 ALA A C 1
ATOM 583 O O . ALA A 1 70 ? -8.950 5.915 5.109 1.00 96.62 70 ALA A O 1
ATOM 584 N N . THR A 1 71 ? -10.465 5.375 3.528 1.00 95.25 71 THR A N 1
ATOM 585 C CA . THR A 1 71 ? -11.656 5.406 4.372 1.00 95.25 71 THR A CA 1
ATOM 586 C C . THR A 1 71 ? -12.187 3.991 4.543 1.00 95.25 71 THR A C 1
ATOM 588 O O . THR A 1 71 ? -12.207 3.211 3.596 1.00 95.25 71 THR A O 1
ATOM 591 N N . ASN A 1 72 ? -12.609 3.662 5.765 1.00 95.44 72 ASN A N 1
ATOM 592 C CA . ASN A 1 72 ? -13.394 2.462 6.019 1.00 95.44 72 ASN A CA 1
ATOM 593 C C . ASN A 1 72 ? -14.873 2.792 5.823 1.00 95.44 72 ASN A C 1
ATOM 595 O O . ASN A 1 72 ? -15.443 3.522 6.634 1.00 95.44 72 ASN A O 1
ATOM 599 N N . GLU A 1 73 ? -15.474 2.273 4.759 1.00 94.88 73 GLU A N 1
ATOM 600 C CA . GLU A 1 73 ? -16.917 2.377 4.507 1.00 94.88 73 GLU A CA 1
ATOM 601 C C . GLU A 1 73 ? -17.712 1.222 5.1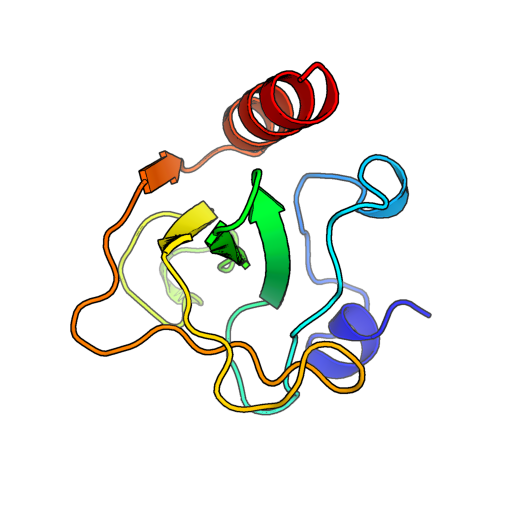43 1.00 94.88 73 GLU A C 1
ATOM 603 O O . GLU A 1 73 ? -18.943 1.257 5.176 1.00 94.88 73 GLU A O 1
ATOM 608 N N . GLY A 1 74 ? -17.009 0.224 5.686 1.00 93.62 74 GLY A N 1
ATOM 609 C CA . GLY A 1 74 ? -17.572 -0.903 6.422 1.00 93.62 74 GLY A CA 1
ATOM 610 C C . GLY A 1 74 ? -17.636 -0.657 7.932 1.00 93.62 74 GLY A C 1
ATOM 611 O O . GLY A 1 74 ? -17.928 0.443 8.408 1.00 93.62 74 GLY A O 1
ATOM 612 N N . THR A 1 75 ? -17.356 -1.703 8.712 1.00 92.81 75 THR A N 1
ATOM 613 C CA . THR A 1 75 ? -17.247 -1.622 10.180 1.00 92.81 75 THR A CA 1
ATOM 614 C C . THR A 1 75 ? -15.838 -1.966 10.649 1.00 92.81 75 THR A C 1
ATOM 616 O O . THR A 1 75 ? -14.978 -2.339 9.853 1.00 92.81 75 THR A O 1
ATOM 619 N N . ASP A 1 76 ? -15.561 -1.831 11.945 1.00 88.56 76 ASP A N 1
ATOM 620 C CA . ASP A 1 76 ? -14.271 -2.263 12.493 1.00 88.56 76 ASP A CA 1
ATOM 621 C C . ASP A 1 76 ? -14.109 -3.793 12.462 1.00 88.56 76 ASP A C 1
ATOM 623 O O . ASP A 1 76 ? -12.992 -4.294 12.345 1.00 88.56 76 ASP A O 1
ATOM 627 N N . GLU A 1 77 ? -15.213 -4.543 12.531 1.00 91.75 77 GLU A N 1
ATOM 628 C CA . GLU A 1 77 ? -15.231 -6.008 12.454 1.00 91.75 77 GLU A CA 1
ATOM 629 C C . GLU A 1 77 ? -15.207 -6.538 11.016 1.00 91.75 77 GLU A C 1
ATOM 631 O O . GLU A 1 77 ? -14.722 -7.645 10.779 1.00 91.75 77 GLU A O 1
ATOM 636 N N . ALA A 1 78 ? -15.735 -5.763 10.069 1.00 91.25 78 ALA A N 1
ATOM 637 C CA . ALA A 1 78 ? -15.747 -6.074 8.644 1.00 91.25 78 ALA A CA 1
ATOM 638 C C . ALA A 1 78 ? -15.352 -4.821 7.842 1.00 91.25 78 ALA A C 1
ATOM 640 O O . ALA A 1 78 ? -16.233 -4.115 7.342 1.00 91.25 78 ALA A O 1
ATOM 641 N N . PRO A 1 79 ? -14.046 -4.505 7.765 1.00 93.06 79 PRO A N 1
ATOM 642 C CA . PRO A 1 79 ? -13.587 -3.312 7.074 1.00 93.06 79 PRO A CA 1
ATOM 643 C C . PRO A 1 79 ? -13.821 -3.403 5.567 1.00 93.06 79 PRO A C 1
ATOM 645 O O . PRO A 1 79 ? -13.546 -4.432 4.952 1.00 93.06 79 PRO A O 1
ATOM 648 N N . GLU A 1 80 ? -14.254 -2.295 4.977 1.00 94.12 80 GLU A N 1
ATOM 649 C CA . GLU A 1 80 ? -14.314 -2.100 3.529 1.00 94.12 80 GLU A CA 1
ATOM 650 C C . GLU A 1 80 ? -13.493 -0.853 3.201 1.00 94.12 80 GLU A C 1
ATOM 652 O O . GLU A 1 80 ? -13.950 0.275 3.397 1.00 94.12 80 GLU A O 1
ATOM 657 N N . ILE A 1 81 ? -12.228 -1.059 2.826 1.00 94.81 81 ILE A N 1
ATOM 658 C CA . ILE A 1 81 ? -11.243 0.020 2.727 1.00 94.81 81 ILE A CA 1
ATOM 659 C C . ILE A 1 81 ? -11.119 0.499 1.286 1.00 94.81 81 ILE A C 1
ATOM 661 O O . ILE A 1 81 ? -10.707 -0.262 0.408 1.00 94.81 81 ILE A O 1
ATOM 665 N N . TYR A 1 82 ? -11.408 1.782 1.078 1.00 91.88 82 TYR A N 1
ATOM 666 C CA . TYR A 1 82 ? -11.357 2.429 -0.228 1.00 91.88 82 TYR A CA 1
ATOM 667 C C . TYR A 1 82 ? -10.553 3.725 -0.180 1.00 91.88 82 TYR A C 1
ATOM 669 O O . TYR A 1 82 ? -10.577 4.465 0.809 1.00 91.88 82 TYR A O 1
ATOM 677 N N . ALA A 1 83 ? -9.862 4.012 -1.278 1.00 90.94 83 ALA A N 1
ATOM 678 C CA . ALA A 1 83 ? -9.323 5.332 -1.542 1.00 90.94 83 ALA A CA 1
ATOM 679 C C . ALA A 1 83 ? -10.411 6.199 -2.185 1.00 90.94 83 ALA A C 1
ATOM 681 O O . ALA A 1 83 ? -10.967 5.848 -3.227 1.00 90.94 83 ALA A O 1
ATOM 682 N N . GLY A 1 84 ? -10.750 7.310 -1.533 1.00 85.38 84 GLY A N 1
ATOM 683 C CA . GLY A 1 84 ? -11.688 8.291 -2.072 1.00 85.38 84 GLY A CA 1
ATOM 684 C C . GLY A 1 84 ? -11.045 9.171 -3.144 1.00 85.38 84 GLY A C 1
ATOM 685 O O . GLY A 1 84 ? -9.827 9.245 -3.267 1.00 85.38 84 GLY A O 1
ATOM 686 N N . SER A 1 85 ? -11.860 9.925 -3.884 1.00 87.00 85 SER A N 1
ATOM 687 C CA . SER A 1 85 ? -11.364 10.913 -4.862 1.00 87.00 85 SER A CA 1
ATOM 688 C C . SER A 1 85 ? -10.519 12.038 -4.245 1.00 87.00 85 SER A C 1
ATOM 690 O O . SER A 1 85 ? -9.861 12.788 -4.959 1.00 87.00 85 SER A O 1
ATOM 692 N N . ASP A 1 86 ? -10.604 12.209 -2.929 1.00 90.62 86 ASP A N 1
ATOM 693 C CA . ASP A 1 86 ? -9.854 13.159 -2.113 1.00 90.62 86 ASP A CA 1
ATOM 694 C C . ASP A 1 86 ? -8.702 12.496 -1.337 1.00 90.62 86 ASP A C 1
ATOM 696 O O . ASP A 1 86 ? -8.143 13.114 -0.427 1.00 90.62 86 ASP A O 1
ATOM 700 N N . ALA A 1 87 ? -8.340 11.255 -1.690 1.00 94.25 87 ALA A N 1
ATOM 701 C CA . ALA A 1 87 ? -7.217 10.555 -1.092 1.00 94.25 87 ALA A CA 1
ATOM 702 C C . ALA A 1 87 ? -5.925 11.376 -1.210 1.00 94.25 87 ALA A C 1
ATOM 704 O O . ALA A 1 87 ? -5.602 11.982 -2.234 1.00 94.25 87 ALA A O 1
ATOM 705 N N . ILE A 1 88 ? -5.186 11.414 -0.107 1.00 96.31 88 ILE A N 1
ATOM 706 C CA . ILE A 1 88 ? -3.924 12.126 0.005 1.00 96.31 88 ILE A CA 1
ATOM 707 C C . ILE A 1 88 ? -2.804 11.106 -0.133 1.00 96.31 88 ILE A C 1
ATOM 709 O O . ILE A 1 88 ? -2.682 10.198 0.693 1.00 96.31 88 ILE A O 1
ATOM 713 N N . ILE A 1 89 ? -1.951 11.315 -1.130 1.00 96.69 89 ILE A N 1
ATOM 714 C CA . ILE A 1 89 ? -0.694 10.590 -1.292 1.00 96.69 89 ILE A CA 1
ATOM 715 C C . ILE A 1 89 ? 0.241 10.937 -0.126 1.00 96.69 89 ILE A C 1
ATOM 717 O O . ILE A 1 89 ? 0.537 12.104 0.139 1.00 96.69 89 ILE A O 1
ATOM 721 N N . ILE A 1 90 ? 0.716 9.912 0.575 1.00 97.00 90 ILE A N 1
ATOM 722 C CA . ILE A 1 90 ? 1.584 10.031 1.755 1.00 97.00 90 ILE A CA 1
ATOM 723 C C . ILE A 1 90 ? 3.021 9.661 1.410 1.00 97.00 90 ILE A C 1
ATOM 725 O O . ILE A 1 90 ? 3.965 10.238 1.955 1.00 97.00 90 ILE A O 1
ATOM 729 N N . PHE A 1 91 ? 3.191 8.684 0.526 1.00 97.69 91 PHE A N 1
ATOM 730 C CA . PHE A 1 91 ? 4.492 8.198 0.109 1.00 97.69 91 PHE A CA 1
ATOM 731 C C . PHE A 1 91 ? 4.402 7.589 -1.285 1.00 97.69 91 PHE A C 1
ATOM 733 O O . PHE A 1 91 ? 3.474 6.837 -1.567 1.00 97.69 91 PHE A O 1
ATOM 740 N N . GLU A 1 92 ? 5.397 7.873 -2.120 1.00 97.88 92 GLU A N 1
ATOM 741 C CA . GLU A 1 92 ? 5.548 7.268 -3.440 1.00 97.88 92 GLU A CA 1
ATOM 742 C C . GLU A 1 92 ? 7.008 6.934 -3.701 1.00 97.88 92 GLU A C 1
ATOM 744 O O . GLU A 1 92 ? 7.915 7.691 -3.333 1.00 97.88 92 GLU A O 1
ATOM 749 N N . CYS A 1 93 ? 7.249 5.804 -4.359 1.00 97.88 93 CYS A N 1
ATOM 750 C CA . CYS A 1 93 ? 8.574 5.458 -4.846 1.00 97.88 93 CYS A CA 1
ATOM 751 C C . CYS A 1 93 ? 8.516 4.469 -6.017 1.00 97.88 93 CYS A C 1
ATOM 753 O O . CYS A 1 93 ? 7.514 3.806 -6.265 1.00 97.88 93 CYS A O 1
ATOM 755 N N . GLU A 1 94 ? 9.628 4.351 -6.742 1.00 96.94 94 GLU A N 1
ATOM 756 C CA . GLU A 1 94 ? 9.751 3.414 -7.869 1.00 96.94 94 GLU A CA 1
ATOM 757 C C . GLU A 1 94 ? 10.387 2.074 -7.481 1.00 96.94 94 GLU A C 1
ATOM 759 O O . GLU A 1 94 ? 10.202 1.063 -8.158 1.00 96.94 94 GLU A O 1
ATOM 764 N N . THR A 1 95 ? 11.180 2.045 -6.407 1.00 96.88 95 THR A N 1
ATOM 765 C CA . THR A 1 95 ? 12.059 0.911 -6.099 1.00 96.88 95 THR A CA 1
ATOM 766 C C . THR A 1 95 ? 11.612 0.162 -4.855 1.00 96.88 95 THR A C 1
ATOM 768 O O . THR A 1 95 ? 11.202 0.758 -3.857 1.00 96.88 95 THR A O 1
ATOM 771 N N . SER A 1 96 ? 11.771 -1.164 -4.893 1.00 97.00 96 SER A N 1
ATOM 772 C CA . SER A 1 96 ? 11.472 -2.033 -3.754 1.00 97.00 96 SER A CA 1
ATOM 773 C C . SER A 1 96 ? 12.282 -1.661 -2.509 1.00 97.00 96 SER A C 1
ATOM 775 O O . SER A 1 96 ? 11.762 -1.705 -1.402 1.00 97.00 96 SER A O 1
ATOM 777 N N . GLU A 1 97 ? 13.533 -1.226 -2.677 1.00 97.88 97 GLU A N 1
ATOM 778 C CA . GLU A 1 97 ? 14.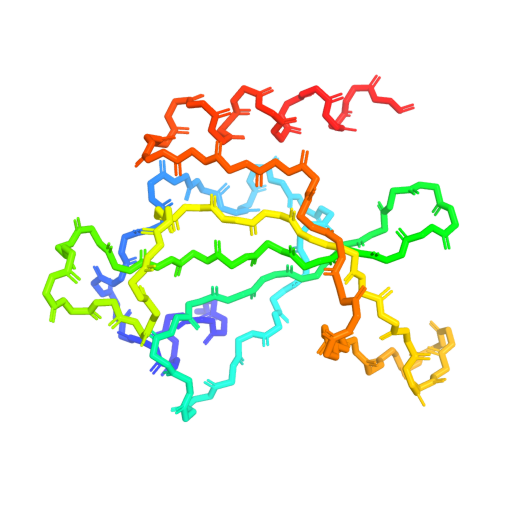394 -0.772 -1.578 1.00 97.88 97 GLU A CA 1
ATOM 779 C C . GLU A 1 97 ? 13.753 0.363 -0.765 1.00 97.88 97 GLU A C 1
ATOM 781 O O . GLU A 1 97 ? 13.752 0.322 0.466 1.00 97.88 97 GLU A O 1
ATOM 786 N N . HIS A 1 98 ? 13.161 1.354 -1.438 1.00 98.31 98 HIS A N 1
ATOM 787 C CA . HIS A 1 98 ? 12.555 2.497 -0.762 1.00 98.31 98 HIS A CA 1
ATOM 788 C C . HIS A 1 98 ? 11.241 2.133 -0.065 1.00 98.31 98 HIS A C 1
ATOM 790 O O . HIS A 1 98 ? 11.022 2.581 1.061 1.00 98.31 98 HIS A O 1
ATOM 796 N N . ILE A 1 99 ? 10.383 1.314 -0.687 1.00 98.25 99 ILE A N 1
ATOM 797 C CA . ILE A 1 99 ? 9.156 0.851 -0.020 1.00 98.25 99 ILE A CA 1
ATOM 798 C C . ILE A 1 99 ? 9.485 -0.075 1.157 1.00 98.25 99 ILE A C 1
ATOM 800 O O . ILE A 1 99 ? 8.920 0.107 2.228 1.00 98.25 99 ILE A O 1
ATOM 804 N N . ILE A 1 100 ? 10.469 -0.973 1.037 1.00 98.25 100 ILE A N 1
ATOM 805 C CA . ILE A 1 100 ? 10.954 -1.813 2.147 1.00 98.25 100 ILE A CA 1
ATOM 806 C C . ILE A 1 100 ? 11.447 -0.944 3.306 1.00 98.25 100 ILE A C 1
ATOM 808 O O . ILE A 1 100 ? 11.070 -1.169 4.456 1.00 98.25 100 ILE A O 1
ATOM 812 N N . ALA A 1 101 ? 12.259 0.079 3.023 1.00 98.12 101 ALA A N 1
ATOM 813 C CA . ALA A 1 101 ? 12.724 1.009 4.047 1.00 98.12 101 ALA A CA 1
ATOM 814 C C . ALA A 1 101 ? 11.550 1.720 4.742 1.00 98.12 101 ALA A C 1
ATOM 816 O O . ALA A 1 101 ? 11.545 1.834 5.969 1.00 98.12 101 ALA A O 1
ATOM 817 N N . HIS A 1 102 ? 10.535 2.143 3.983 1.00 97.50 102 HIS A N 1
ATOM 818 C CA . HIS A 1 102 ? 9.336 2.768 4.535 1.00 97.50 102 HIS A CA 1
ATOM 819 C C . HIS A 1 102 ? 8.515 1.796 5.400 1.00 97.50 102 HIS A C 1
ATOM 821 O O . HIS A 1 102 ? 8.178 2.121 6.536 1.00 97.50 102 HIS A O 1
ATOM 827 N N . LEU A 1 103 ? 8.257 0.576 4.921 1.00 96.94 103 LEU A N 1
ATOM 828 C CA . LEU A 1 103 ? 7.529 -0.459 5.664 1.00 96.94 103 LEU A CA 1
ATOM 829 C C . LEU A 1 103 ? 8.257 -0.861 6.958 1.00 96.94 103 LEU A C 1
ATOM 831 O O . LEU A 1 103 ? 7.620 -1.067 7.993 1.00 96.94 103 LEU A O 1
ATOM 835 N N . ASN A 1 104 ? 9.592 -0.898 6.948 1.00 96.75 104 ASN A N 1
ATOM 836 C CA . ASN A 1 104 ? 10.395 -1.144 8.149 1.00 96.75 104 ASN A CA 1
ATOM 837 C C . ASN A 1 104 ? 10.247 -0.016 9.187 1.00 96.75 104 ASN A C 1
ATOM 839 O O . ASN A 1 104 ? 10.169 -0.288 10.388 1.00 96.75 104 ASN A O 1
ATOM 843 N N . LEU A 1 105 ? 10.179 1.245 8.740 1.00 95.25 105 LEU A N 1
ATOM 844 C CA . LEU A 1 105 ? 9.919 2.388 9.623 1.00 95.25 105 LEU A CA 1
ATOM 845 C C . LEU A 1 105 ? 8.522 2.318 10.244 1.00 95.25 105 LEU A C 1
ATOM 847 O O . LEU A 1 105 ? 8.384 2.621 11.426 1.00 95.25 105 LEU A O 1
ATOM 851 N N . LEU A 1 106 ? 7.509 1.900 9.478 1.00 92.88 106 LEU A N 1
ATOM 852 C CA . LEU A 1 106 ? 6.147 1.698 9.985 1.00 92.88 106 LEU A CA 1
ATOM 853 C C . LEU A 1 106 ? 6.078 0.561 11.010 1.00 92.88 106 LEU A C 1
ATOM 855 O O . LEU A 1 106 ? 5.411 0.697 12.026 1.00 92.88 106 LEU A O 1
ATOM 859 N N . SER A 1 107 ? 6.820 -0.524 10.780 1.00 87.81 107 SER A N 1
ATOM 860 C CA . SER A 1 107 ? 6.870 -1.690 11.679 1.00 87.81 107 SER A CA 1
ATOM 861 C C . SER A 1 107 ? 7.540 -1.406 13.028 1.00 87.81 107 SER A C 1
ATOM 863 O O . SER A 1 107 ? 7.426 -2.205 13.954 1.00 87.81 107 SER A O 1
ATOM 865 N N . SER A 1 108 ? 8.299 -0.311 13.122 1.00 82.00 108 SER A N 1
ATOM 866 C CA . SER A 1 108 ? 9.063 0.061 14.319 1.00 82.00 108 SER A CA 1
ATOM 867 C C . SER A 1 108 ? 8.324 1.042 15.242 1.00 82.00 108 SER A C 1
ATOM 869 O O . SER A 1 108 ? 8.902 1.457 16.248 1.00 82.00 108 SER A O 1
ATOM 871 N N . GLN A 1 109 ? 7.102 1.452 14.883 1.00 65.62 109 GLN A N 1
ATOM 872 C CA . GLN A 1 109 ? 6.256 2.384 15.644 1.00 65.62 109 GLN A CA 1
ATOM 873 C C . GLN A 1 109 ? 5.242 1.630 16.501 1.00 65.62 109 GLN A C 1
ATOM 875 O O . GLN A 1 109 ? 5.036 2.073 17.653 1.00 65.62 109 GLN A O 1
#

Secondary structure (DSSP, 8-state):
--HHHHHH-TT---SS-GGG-TT-EE---TT-SSEEEEEEETTEEEEEEE--SSGGG-SSSS-SEEEEEEEE-S-SSS--EE--TTPPEEEEESSHHHHHHHHHHHHT-

Foldseek 3Di:
DDVVCVQANPPQDQLDDCVVQVQWAWPDDNVALWTKTWGDQDPWIKIWTAAGLDCVSGPDNFARIWIWTWDFPDDPVDTDTDADPPIDTDDGHRHSVVVVVVSVVSVVD

Mean predicted aligned error: 4.45 Å

Sequence (109 aa):
MQPYLQAFGSEFNLGFNPNDYPFLIDNSYGNNTCVSFYFKQGEQYRILWVEHEMADEREENGARYTIESATNEGTDEAPEIYAGSDAIIIFECETSEHIIAHLNLLSSQ

pLDDT: mean 89.32, std 10.01, range [56.19, 98.31]

Nearest PDB structures (foldseek):
  4e4w-assembly1_B  TM=5.404E-01  e=5.596E+00  Saccharomyces cerevisiae S288C
  4fmo-assembly1_B  TM=5.271E-01  e=7.030E+00  Saccharomyces cerevisiae S288C

Organism: NCBI:txid640633